Protein AF-A0A435EXI6-F1 (afdb_monomer)

Secondary structure (DSSP, 8-state):
-PPPTTHHHHHHHHTPPPP-HHHHHHHHHHHHTSSS-TTTTTHHHHHHHHHHHHH--SS---SS----------GGGGGT--SS-THHHHHHHHHHHTT--

pLDDT: mean 94.18, std 5.02, range [62.22, 98.38]

Solvent-accessible surface area (backbone atoms only — not comparable to full-atom values): 6459 Å² total; per-residue (Å²): 131,84,86,56,93,63,50,66,60,52,51,50,68,75,63,61,77,78,68,32,62,66,23,17,50,53,35,52,54,51,60,73,67,42,101,62,67,84,75,72,67,50,69,56,57,54,51,46,19,52,48,3,15,74,65,62,30,63,78,55,82,85,90,76,85,81,86,86,86,87,86,81,84,65,80,68,51,81,74,65,80,46,97,65,59,85,62,51,59,58,55,49,51,52,34,45,75,70,65,75,101

Sequence (101 aa):
MPAKPFDDFRSLLTALPPADDAAAARVRALFAKADKPNESLGRIEDIAAWIAAWSGRAPPAINRPLVAIFAANHGVVRHGISPRGVAATANEVELCAAGGA

Structure (mmCIF, N/CA/C/O backbone):
data_AF-A0A435EXI6-F1
#
_entry.id   AF-A0A435EXI6-F1
#
loop_
_atom_site.group_PDB
_atom_site.id
_atom_site.type_symbol
_atom_site.label_atom_id
_atom_site.label_alt_id
_atom_site.label_comp_id
_atom_site.label_asym_id
_atom_site.label_entity_id
_atom_site.label_seq_id
_atom_site.pdbx_PDB_ins_code
_atom_site.Cartn_x
_atom_site.Cartn_y
_atom_site.Cartn_z
_atom_site.occupancy
_atom_site.B_iso_or_equiv
_atom_site.auth_seq_id
_atom_site.auth_comp_id
_atom_site.auth_asym_id
_atom_site.auth_atom_id
_atom_site.pdbx_PDB_model_num
ATOM 1 N N . MET A 1 1 ? -22.937 -27.839 -6.443 1.00 62.22 1 MET A N 1
ATOM 2 C CA . MET A 1 1 ? -22.873 -27.686 -4.970 1.00 62.22 1 MET A CA 1
ATOM 3 C C . MET A 1 1 ? -23.044 -26.208 -4.651 1.00 62.22 1 MET A C 1
ATOM 5 O O . MET A 1 1 ? -22.549 -25.417 -5.445 1.00 62.22 1 MET A O 1
ATOM 9 N N . PRO A 1 2 ? -23.746 -25.818 -3.575 1.00 73.00 2 PRO A N 1
ATOM 10 C CA . PRO A 1 2 ? -23.802 -24.414 -3.170 1.00 73.00 2 PRO A CA 1
ATOM 11 C C . PRO A 1 2 ? -22.401 -23.917 -2.777 1.00 73.00 2 PRO A C 1
ATOM 13 O O . PRO A 1 2 ? -21.604 -24.695 -2.247 1.00 73.00 2 PRO A O 1
ATOM 16 N N . ALA A 1 3 ? -22.105 -22.646 -3.061 1.00 82.12 3 ALA A N 1
ATOM 17 C CA . ALA A 1 3 ? -20.850 -22.006 -2.670 1.00 82.12 3 ALA A CA 1
ATOM 18 C C . ALA A 1 3 ? -20.695 -22.017 -1.139 1.00 82.12 3 ALA A C 1
ATOM 20 O O . ALA A 1 3 ? -21.660 -21.792 -0.403 1.00 82.12 3 ALA A O 1
ATOM 21 N N . LYS A 1 4 ? -19.487 -22.309 -0.655 1.00 92.81 4 LYS A N 1
ATOM 22 C CA . LYS A 1 4 ? -19.136 -22.286 0.769 1.00 92.81 4 LYS A CA 1
ATOM 23 C C . LYS A 1 4 ? -18.736 -20.865 1.188 1.00 92.81 4 LYS A C 1
ATOM 25 O O . LYS A 1 4 ? -18.290 -20.072 0.354 1.00 92.81 4 LYS A O 1
ATOM 30 N N . PRO A 1 5 ? -18.813 -20.532 2.491 1.00 93.81 5 PRO A N 1
ATOM 31 C CA . PRO A 1 5 ? -18.287 -19.267 2.995 1.00 93.81 5 PRO A CA 1
ATOM 32 C C . PRO A 1 5 ? -16.834 -19.037 2.557 1.00 93.81 5 PRO A C 1
ATOM 34 O O . PRO A 1 5 ? -15.993 -19.935 2.685 1.00 93.81 5 PRO A O 1
ATOM 37 N N . PHE A 1 6 ? -16.547 -17.820 2.086 1.00 94.00 6 PHE A N 1
ATOM 38 C CA . PHE A 1 6 ? -15.242 -17.351 1.595 1.00 94.00 6 PHE A CA 1
ATOM 39 C C . PHE A 1 6 ? -14.736 -17.954 0.274 1.00 94.00 6 PHE A C 1
ATOM 41 O O . PHE A 1 6 ? -13.574 -17.732 -0.068 1.00 94.00 6 PHE A O 1
ATOM 48 N N . ASP A 1 7 ? -15.556 -18.687 -0.483 1.00 93.75 7 ASP A N 1
ATOM 49 C CA . ASP A 1 7 ? -15.122 -19.228 -1.782 1.00 93.75 7 ASP A CA 1
ATOM 50 C C . ASP A 1 7 ? -14.690 -18.133 -2.769 1.00 93.75 7 ASP A C 1
ATOM 52 O O . ASP A 1 7 ? -13.733 -18.337 -3.516 1.00 93.75 7 ASP A O 1
ATOM 56 N N . ASP A 1 8 ? -15.284 -16.941 -2.691 1.00 91.56 8 ASP A N 1
ATOM 57 C CA . ASP A 1 8 ? -14.877 -15.783 -3.497 1.00 91.56 8 ASP A CA 1
ATOM 58 C C . ASP A 1 8 ? -13.442 -15.337 -3.170 1.00 91.56 8 ASP A C 1
ATOM 60 O O . ASP A 1 8 ? -12.621 -15.164 -4.069 1.00 91.56 8 ASP A O 1
ATOM 64 N N . PHE A 1 9 ? -13.090 -15.230 -1.881 1.00 93.00 9 PHE A N 1
ATOM 65 C CA . PHE A 1 9 ? -11.727 -14.882 -1.454 1.00 93.00 9 PHE A CA 1
ATOM 66 C C . PHE A 1 9 ? -10.712 -15.935 -1.885 1.00 93.00 9 PHE A C 1
ATOM 68 O O . PHE A 1 9 ? -9.633 -15.594 -2.366 1.00 93.00 9 PHE A O 1
ATOM 75 N N . ARG A 1 10 ? -11.051 -17.221 -1.734 1.00 94.00 10 ARG A N 1
ATOM 76 C CA . ARG A 1 10 ? -10.174 -18.313 -2.178 1.00 94.00 10 ARG A CA 1
ATOM 77 C C . ARG A 1 10 ? -9.952 -18.248 -3.684 1.00 94.00 10 ARG A C 1
ATOM 79 O O . ARG A 1 10 ? -8.812 -18.361 -4.122 1.00 94.00 10 ARG A O 1
ATOM 86 N N . SER A 1 11 ? -11.015 -18.001 -4.445 1.00 93.81 11 SER A N 1
ATOM 87 C CA . SER A 1 11 ? -10.950 -17.877 -5.903 1.00 93.81 11 SER A CA 1
ATOM 88 C C . SER A 1 11 ? -10.063 -16.706 -6.331 1.00 93.81 11 SER A C 1
ATOM 90 O O . SER A 1 11 ? -9.217 -16.872 -7.210 1.00 93.81 11 SER A O 1
ATOM 92 N N . LEU A 1 12 ? -10.183 -15.550 -5.664 1.00 94.00 12 LEU A N 1
ATOM 93 C CA . LEU A 1 12 ? -9.312 -14.393 -5.898 1.00 94.00 12 LEU A CA 1
ATOM 94 C C . LEU A 1 12 ? -7.841 -14.714 -5.619 1.00 94.00 12 LEU A C 1
ATOM 96 O O . LEU A 1 12 ? -6.990 -14.391 -6.441 1.00 94.00 12 LEU A O 1
ATOM 100 N N . LEU A 1 13 ? -7.538 -15.387 -4.503 1.00 93.44 13 LEU A N 1
ATOM 101 C CA . LEU A 1 13 ? -6.163 -15.751 -4.139 1.00 93.44 13 LEU A CA 1
ATOM 102 C C . LEU A 1 13 ? -5.512 -16.687 -5.164 1.00 93.44 13 LEU A C 1
ATOM 104 O O . LEU A 1 13 ? -4.319 -16.563 -5.430 1.00 93.44 13 LEU A O 1
ATOM 108 N N . THR A 1 14 ? -6.284 -17.599 -5.759 1.00 94.44 14 THR A N 1
ATOM 109 C CA . THR A 1 14 ? -5.783 -18.515 -6.798 1.00 94.44 14 THR A CA 1
ATOM 110 C C . THR A 1 14 ? -5.662 -17.876 -8.179 1.00 94.44 14 THR A C 1
ATOM 112 O O . THR A 1 14 ? -4.969 -18.417 -9.035 1.00 94.44 14 THR A O 1
ATOM 115 N N . ALA A 1 15 ? -6.333 -16.745 -8.404 1.00 92.69 15 ALA A N 1
ATOM 116 C CA . ALA A 1 15 ? -6.385 -16.047 -9.686 1.00 92.69 15 ALA A CA 1
ATOM 117 C C . ALA A 1 15 ? -5.567 -14.741 -9.695 1.00 92.69 15 ALA A C 1
ATOM 119 O O . ALA A 1 15 ? -5.720 -13.930 -10.609 1.00 92.69 15 ALA A O 1
ATOM 120 N N . LEU A 1 16 ? -4.714 -14.514 -8.687 1.00 91.50 16 LEU A N 1
ATOM 121 C CA . LEU A 1 16 ? -3.831 -13.350 -8.658 1.00 91.50 16 LEU A CA 1
ATOM 122 C C . LEU A 1 16 ? -2.898 -13.367 -9.883 1.00 91.50 16 LEU A C 1
ATOM 124 O O . LEU A 1 16 ? -2.248 -14.385 -10.135 1.00 91.50 16 LEU A O 1
ATOM 128 N N . PRO A 1 17 ? -2.806 -12.263 -10.647 1.00 91.88 17 PRO A N 1
ATOM 129 C CA . PRO A 1 17 ? -1.895 -12.198 -11.778 1.00 91.88 17 PRO A CA 1
ATOM 130 C C . PRO A 1 17 ? -0.435 -12.223 -11.293 1.00 91.88 17 PRO A C 1
ATOM 132 O O . PRO A 1 17 ? -0.138 -11.691 -10.218 1.00 91.88 17 PRO A O 1
ATOM 135 N N . PRO A 1 18 ? 0.496 -12.798 -12.074 1.00 94.69 18 PRO A N 1
ATOM 136 C CA . PRO A 1 18 ? 1.918 -12.629 -11.810 1.00 94.69 18 PRO A CA 1
ATOM 137 C C . PRO A 1 18 ? 2.334 -11.173 -12.064 1.00 94.69 18 PRO A C 1
ATOM 139 O O . PRO A 1 18 ? 1.659 -10.431 -12.780 1.00 94.69 18 PRO A O 1
ATOM 142 N N . ALA A 1 19 ? 3.475 -10.773 -11.510 1.00 97.25 19 ALA A N 1
ATOM 143 C CA . ALA A 1 19 ? 4.088 -9.494 -11.848 1.00 97.25 19 ALA A CA 1
ATOM 144 C C . ALA A 1 19 ? 4.575 -9.482 -13.316 1.00 97.25 19 ALA A C 1
ATOM 146 O O . ALA A 1 19 ? 5.030 -10.501 -13.836 1.00 97.25 19 ALA A O 1
ATOM 147 N N . ASP A 1 20 ? 4.511 -8.326 -13.985 1.00 98.19 20 ASP A N 1
ATOM 148 C CA . ASP A 1 20 ? 5.091 -8.112 -15.319 1.00 98.19 20 ASP A CA 1
ATOM 149 C C . ASP A 1 20 ? 6.595 -7.800 -15.201 1.00 98.19 20 ASP A C 1
ATOM 151 O O . ASP A 1 20 ? 7.029 -6.642 -15.157 1.00 98.19 20 ASP A O 1
ATOM 155 N N . ASP A 1 21 ? 7.416 -8.849 -15.169 1.00 98.25 21 ASP A N 1
ATOM 156 C CA . ASP A 1 21 ? 8.878 -8.718 -15.104 1.00 98.25 21 ASP A CA 1
ATOM 157 C C . ASP A 1 21 ? 9.463 -7.947 -16.300 1.00 98.25 21 ASP A C 1
ATOM 159 O O . ASP A 1 21 ? 10.493 -7.272 -16.176 1.00 98.25 21 ASP A O 1
ATOM 163 N N . ALA A 1 22 ? 8.793 -7.975 -17.458 1.00 98.31 22 ALA A N 1
ATOM 164 C CA . ALA A 1 22 ? 9.226 -7.223 -18.627 1.00 98.31 22 ALA A CA 1
ATOM 165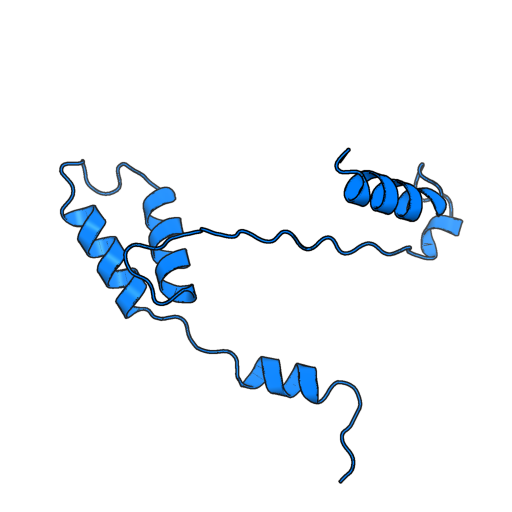 C C . ALA A 1 22 ? 9.003 -5.714 -18.434 1.00 98.31 22 ALA A C 1
ATOM 167 O O . ALA A 1 22 ? 9.848 -4.919 -18.855 1.00 98.31 22 ALA A O 1
ATOM 168 N N . ALA A 1 23 ? 7.918 -5.290 -17.777 1.00 98.38 23 ALA A N 1
ATOM 169 C CA . ALA A 1 23 ? 7.721 -3.889 -17.391 1.00 98.38 23 ALA A CA 1
ATOM 170 C C . ALA A 1 23 ? 8.807 -3.404 -16.426 1.00 98.38 23 ALA A C 1
ATOM 172 O O . ALA A 1 23 ? 9.378 -2.330 -16.642 1.00 98.38 23 ALA A O 1
ATOM 173 N N . ALA A 1 24 ? 9.152 -4.213 -15.423 1.00 98.38 24 ALA A N 1
ATOM 174 C CA . ALA A 1 24 ? 10.248 -3.905 -14.506 1.00 98.38 24 ALA A CA 1
ATOM 175 C C . ALA A 1 24 ? 11.589 -3.763 -15.249 1.00 98.38 24 ALA A C 1
ATOM 177 O O . ALA A 1 24 ? 12.324 -2.794 -15.038 1.00 98.38 24 ALA A O 1
ATOM 178 N N . ALA A 1 25 ? 11.894 -4.690 -16.164 1.00 98.12 25 ALA A N 1
ATOM 179 C CA . ALA A 1 25 ? 13.109 -4.649 -16.976 1.00 98.12 25 ALA A CA 1
ATOM 180 C C . ALA A 1 25 ? 13.173 -3.400 -17.873 1.00 98.12 25 ALA A C 1
ATOM 182 O O . ALA A 1 25 ? 14.224 -2.760 -17.957 1.00 98.12 25 ALA A O 1
ATOM 183 N N . ARG A 1 26 ? 12.048 -2.999 -18.487 1.00 98.25 26 ARG A N 1
ATOM 184 C CA . ARG A 1 26 ? 11.962 -1.755 -19.273 1.00 98.25 26 ARG A CA 1
ATOM 185 C C . ARG A 1 26 ? 12.312 -0.528 -18.427 1.00 98.25 26 ARG A C 1
ATOM 187 O O . ARG A 1 26 ? 13.068 0.318 -18.894 1.00 98.25 26 ARG A O 1
ATOM 194 N N . VAL A 1 27 ? 11.829 -0.439 -17.186 1.00 97.75 27 VAL A N 1
ATOM 195 C CA . VAL A 1 27 ? 12.163 0.676 -16.278 1.00 97.75 27 VAL A CA 1
ATOM 196 C C . VAL A 1 27 ? 13.634 0.675 -15.874 1.00 97.75 27 VAL A C 1
ATOM 198 O O . VAL A 1 27 ? 14.273 1.724 -15.940 1.00 97.75 27 VAL A O 1
ATOM 201 N N . ARG A 1 28 ? 14.206 -0.485 -15.528 1.00 96.12 28 ARG A N 1
ATOM 202 C CA . ARG A 1 28 ? 15.648 -0.589 -15.230 1.00 96.12 28 ARG A CA 1
ATOM 203 C C . ARG A 1 28 ? 16.502 -0.135 -16.417 1.00 96.12 28 ARG A C 1
ATOM 205 O O . ARG A 1 28 ? 17.457 0.615 -16.238 1.00 96.12 28 ARG A O 1
ATOM 212 N N . ALA A 1 29 ? 16.112 -0.510 -17.636 1.00 95.69 29 ALA A N 1
ATOM 213 C CA . ALA A 1 29 ? 16.786 -0.067 -18.853 1.00 95.69 29 ALA A CA 1
ATOM 214 C C . ALA A 1 29 ? 16.657 1.449 -19.099 1.00 95.69 29 ALA A C 1
ATOM 216 O O . ALA A 1 29 ? 17.579 2.049 -19.647 1.00 95.69 29 ALA A O 1
ATOM 2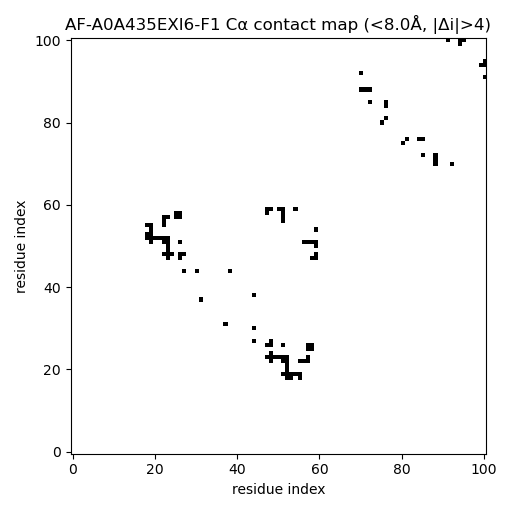17 N N . LEU A 1 30 ? 15.545 2.083 -18.701 1.00 94.62 30 LEU A N 1
ATOM 218 C CA . LEU A 1 30 ? 15.403 3.544 -18.758 1.00 94.62 30 LEU A CA 1
ATOM 219 C C . LEU A 1 30 ? 16.369 4.235 -17.788 1.00 94.62 30 LEU A C 1
ATOM 221 O O . LEU A 1 30 ? 17.047 5.176 -18.190 1.00 94.62 30 LEU A O 1
ATOM 225 N N . PHE A 1 31 ? 16.491 3.747 -16.549 1.00 95.12 31 PHE A N 1
ATOM 226 C CA . PHE A 1 31 ? 17.447 4.304 -15.587 1.00 95.12 31 PHE A CA 1
ATOM 227 C C . PHE A 1 31 ? 18.905 4.106 -16.005 1.00 95.12 31 PHE A C 1
ATOM 229 O O . PHE A 1 31 ? 19.701 5.021 -15.822 1.00 95.12 31 PHE A O 1
ATOM 236 N N . ALA A 1 32 ? 19.252 2.959 -16.592 1.00 93.00 32 ALA A N 1
ATOM 237 C CA . ALA A 1 32 ? 20.605 2.695 -17.090 1.00 93.00 32 ALA A CA 1
ATOM 238 C C . ALA A 1 32 ? 21.014 3.611 -18.263 1.00 93.00 32 ALA A C 1
ATOM 240 O O . ALA A 1 32 ? 22.200 3.790 -18.516 1.00 93.00 32 ALA A O 1
ATOM 241 N N . LYS A 1 33 ? 20.040 4.181 -18.988 1.00 93.38 33 LYS A N 1
ATOM 242 C CA . LYS A 1 33 ? 20.269 5.142 -20.082 1.00 93.38 33 LYS A CA 1
ATOM 243 C C . LYS A 1 33 ? 20.301 6.600 -19.623 1.00 93.38 33 LYS A C 1
ATOM 245 O O . LYS A 1 33 ? 20.623 7.466 -20.431 1.00 93.38 33 LYS A O 1
ATOM 250 N N . ALA A 1 34 ? 19.893 6.887 -18.389 1.00 90.25 34 ALA A N 1
ATOM 251 C CA . ALA A 1 34 ? 19.886 8.249 -17.878 1.00 90.25 34 ALA A CA 1
ATOM 252 C C . ALA A 1 34 ? 21.324 8.734 -17.659 1.00 90.25 34 ALA A C 1
ATOM 254 O O . ALA A 1 34 ? 22.179 7.955 -17.245 1.00 90.25 34 ALA A O 1
ATOM 255 N N . ASP A 1 35 ? 21.573 10.022 -17.905 1.00 91.81 35 ASP A N 1
ATOM 256 C CA . ASP A 1 35 ? 22.866 10.666 -17.647 1.00 91.81 35 ASP A CA 1
ATOM 257 C C . ASP A 1 35 ? 23.066 10.862 -16.135 1.00 91.81 35 ASP A C 1
ATOM 259 O O . ASP A 1 35 ? 22.882 11.941 -15.570 1.00 91.81 35 ASP A O 1
ATOM 263 N N . LYS A 1 36 ? 23.313 9.744 -15.453 1.00 86.19 36 LYS A N 1
ATOM 264 C CA . LYS A 1 36 ? 23.544 9.629 -14.015 1.00 86.19 36 LYS A CA 1
ATOM 265 C C . LYS A 1 36 ? 24.556 8.509 -13.763 1.00 86.19 36 LYS A C 1
ATOM 267 O O . LYS A 1 36 ? 24.584 7.540 -14.524 1.00 86.19 36 LYS A O 1
ATOM 272 N N . PRO A 1 37 ? 25.344 8.560 -12.673 1.00 87.69 37 PRO A N 1
ATOM 273 C CA . PRO A 1 37 ? 26.108 7.396 -12.244 1.00 87.69 37 PRO A CA 1
ATOM 274 C C . PRO A 1 37 ? 25.174 6.202 -12.014 1.00 87.69 37 PRO A C 1
ATOM 276 O O . PRO A 1 37 ? 24.028 6.371 -11.575 1.00 87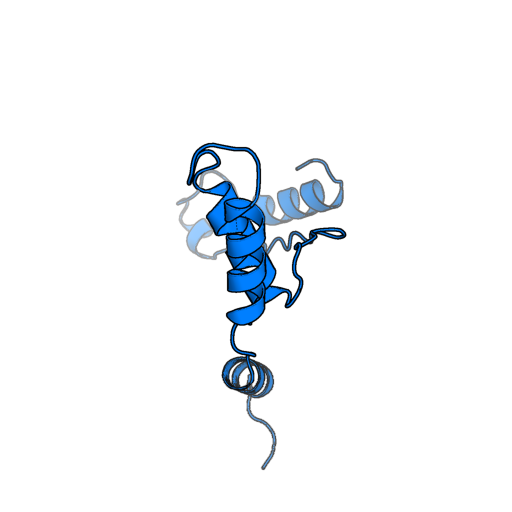.69 37 PRO A O 1
ATOM 279 N N . ASN A 1 38 ? 25.662 4.996 -12.301 1.00 83.12 38 ASN A N 1
ATOM 280 C CA . ASN A 1 38 ? 24.898 3.772 -12.072 1.00 83.12 38 ASN A CA 1
ATOM 281 C C . ASN A 1 38 ? 24.410 3.713 -10.622 1.00 83.12 38 ASN A C 1
ATOM 283 O O . ASN A 1 38 ? 25.145 4.069 -9.705 1.00 83.12 38 ASN A O 1
ATOM 287 N N . GLU A 1 39 ? 23.153 3.299 -10.448 1.00 80.62 39 GLU A N 1
ATOM 288 C CA . GLU A 1 39 ? 22.515 3.097 -9.136 1.00 80.62 39 GLU A CA 1
ATOM 289 C C . GLU A 1 39 ? 22.466 4.349 -8.233 1.00 80.62 39 GLU A C 1
ATOM 291 O O . GLU A 1 39 ? 22.160 4.261 -7.044 1.00 80.62 39 GLU A O 1
ATOM 296 N N . SER A 1 40 ? 22.714 5.544 -8.780 1.00 91.56 40 SER A N 1
ATOM 297 C CA . SER A 1 40 ? 22.782 6.790 -7.999 1.00 91.56 40 SER A CA 1
ATOM 298 C C . SER A 1 40 ? 21.471 7.215 -7.330 1.00 91.56 40 SER A C 1
ATOM 300 O O . SER A 1 40 ? 21.515 8.009 -6.391 1.00 91.56 40 SER A O 1
ATOM 302 N N . LEU A 1 41 ? 20.311 6.702 -7.761 1.00 92.19 41 LEU A N 1
ATOM 303 C CA . LEU A 1 41 ? 19.020 7.003 -7.123 1.00 92.19 41 LEU A CA 1
ATOM 304 C C . LEU A 1 41 ? 18.612 5.950 -6.075 1.00 92.19 41 LEU A C 1
ATOM 306 O O . LEU A 1 41 ? 17.556 6.080 -5.443 1.00 92.19 41 LEU A O 1
ATOM 310 N N . GLY A 1 42 ? 19.436 4.915 -5.875 1.00 91.62 42 GLY A N 1
ATOM 311 C CA . GLY A 1 42 ? 19.225 3.857 -4.890 1.00 91.62 42 GLY A CA 1
ATOM 312 C C . GLY A 1 42 ? 17.821 3.249 -4.964 1.00 91.62 42 GLY A C 1
ATOM 313 O O . GLY A 1 42 ? 17.333 2.889 -6.034 1.00 91.62 42 GLY A O 1
ATOM 314 N N . ARG A 1 43 ? 17.128 3.204 -3.816 1.00 95.69 43 ARG A N 1
ATOM 315 C CA . ARG A 1 43 ? 15.794 2.585 -3.666 1.00 95.69 43 ARG A CA 1
ATOM 316 C C . ARG A 1 43 ? 14.720 3.144 -4.601 1.00 95.69 43 ARG A C 1
ATOM 318 O O . ARG A 1 43 ? 13.700 2.486 -4.792 1.00 95.69 43 ARG A O 1
ATOM 325 N N . ILE A 1 44 ? 14.891 4.346 -5.150 1.00 95.06 44 ILE A N 1
ATOM 326 C CA . ILE A 1 44 ? 13.918 4.911 -6.093 1.00 95.06 44 ILE A CA 1
ATOM 327 C C . ILE A 1 44 ? 13.858 4.060 -7.369 1.00 95.06 44 ILE A C 1
ATOM 329 O O . ILE A 1 44 ? 12.763 3.828 -7.883 1.00 95.06 44 ILE A O 1
ATOM 333 N N . GLU A 1 45 ? 14.997 3.550 -7.848 1.00 95.19 45 GLU A N 1
ATOM 334 C CA . GLU A 1 45 ? 15.047 2.698 -9.046 1.00 95.19 45 GLU A CA 1
ATOM 335 C C . GLU A 1 45 ? 14.316 1.371 -8.793 1.00 95.19 45 GLU A C 1
ATOM 337 O O . GLU A 1 45 ? 13.515 0.931 -9.623 1.00 95.19 45 GLU A O 1
ATOM 342 N N . ASP A 1 46 ? 14.504 0.798 -7.599 1.00 95.94 46 ASP A N 1
ATOM 343 C CA . ASP A 1 46 ? 13.836 -0.433 -7.165 1.00 95.94 46 ASP A CA 1
ATOM 344 C C . ASP A 1 46 ? 12.324 -0.255 -7.030 1.00 95.94 46 ASP A C 1
ATOM 346 O O . ASP A 1 46 ? 11.551 -1.070 -7.537 1.00 95.94 46 ASP A O 1
ATOM 350 N N . ILE A 1 47 ? 11.885 0.825 -6.375 1.00 97.31 47 ILE A N 1
ATOM 351 C CA . ILE A 1 47 ? 10.462 1.122 -6.176 1.00 97.31 47 ILE A CA 1
ATOM 352 C C . ILE A 1 47 ? 9.780 1.362 -7.526 1.00 97.31 47 ILE A C 1
ATOM 354 O O . ILE A 1 47 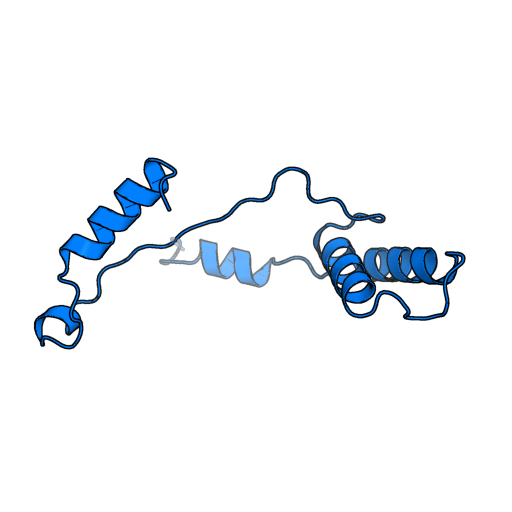? 8.695 0.835 -7.765 1.00 97.31 47 ILE A O 1
ATOM 358 N N . ALA A 1 48 ? 10.411 2.107 -8.435 1.00 97.19 48 ALA A N 1
ATOM 359 C CA . ALA A 1 48 ? 9.859 2.351 -9.763 1.00 97.19 48 ALA A CA 1
ATOM 360 C C . ALA A 1 48 ? 9.756 1.057 -10.593 1.00 97.19 48 ALA A C 1
ATOM 362 O O . ALA A 1 48 ? 8.725 0.823 -11.227 1.00 97.19 48 ALA A O 1
ATOM 363 N N . ALA A 1 49 ? 10.776 0.192 -10.560 1.00 97.75 49 ALA A N 1
ATOM 364 C CA . ALA A 1 49 ? 10.719 -1.108 -11.227 1.00 97.75 49 ALA A CA 1
ATOM 365 C C . ALA A 1 49 ? 9.632 -2.015 -10.621 1.00 97.75 49 ALA A C 1
ATOM 367 O O . ALA A 1 49 ? 8.897 -2.666 -11.363 1.00 97.75 49 ALA A O 1
ATOM 368 N N . TRP A 1 50 ? 9.481 -2.012 -9.293 1.00 97.94 50 TRP A N 1
ATOM 369 C CA . TRP A 1 50 ? 8.443 -2.768 -8.590 1.00 97.94 50 TRP A CA 1
ATOM 370 C C . TRP A 1 50 ? 7.030 -2.276 -8.939 1.00 97.94 50 TRP A C 1
ATOM 372 O O . TRP A 1 50 ? 6.171 -3.085 -9.287 1.00 97.94 50 TRP A O 1
ATOM 382 N N . ILE A 1 51 ? 6.790 -0.959 -8.944 1.00 97.88 51 ILE A N 1
ATOM 383 C CA . ILE A 1 51 ? 5.497 -0.391 -9.365 1.00 97.88 51 ILE A CA 1
ATOM 384 C C . ILE A 1 51 ? 5.209 -0.755 -10.824 1.00 97.88 51 ILE A C 1
ATOM 386 O O . ILE A 1 51 ? 4.074 -1.093 -11.158 1.00 97.88 51 ILE A O 1
ATOM 390 N N . ALA A 1 52 ? 6.207 -0.702 -11.708 1.00 98.19 52 ALA A N 1
ATOM 391 C CA . ALA A 1 52 ? 6.026 -1.076 -13.108 1.00 98.19 52 ALA A CA 1
ATOM 392 C C . ALA A 1 52 ? 5.648 -2.551 -13.271 1.00 98.19 52 ALA A C 1
ATOM 394 O O . ALA A 1 52 ? 4.761 -2.849 -14.066 1.00 98.19 52 ALA A O 1
ATOM 395 N N . ALA A 1 53 ? 6.243 -3.442 -12.473 1.00 98.25 53 ALA A N 1
ATOM 396 C CA . ALA A 1 53 ? 5.912 -4.864 -12.472 1.00 98.25 53 ALA A CA 1
ATOM 397 C C . ALA A 1 53 ? 4.436 -5.111 -12.125 1.00 98.25 53 ALA A C 1
ATOM 399 O O . ALA A 1 53 ? 3.752 -5.875 -12.798 1.00 98.25 53 ALA A O 1
ATOM 400 N N . TRP A 1 54 ? 3.920 -4.421 -11.106 1.00 96.88 54 TRP A N 1
ATOM 401 C CA . TRP A 1 54 ? 2.543 -4.618 -10.638 1.00 96.88 54 TRP A CA 1
ATOM 402 C C . TRP A 1 54 ? 1.496 -3.783 -11.379 1.00 96.88 54 TRP A C 1
ATOM 404 O O . TRP A 1 54 ? 0.314 -4.111 -11.340 1.00 96.88 54 TRP A O 1
ATOM 414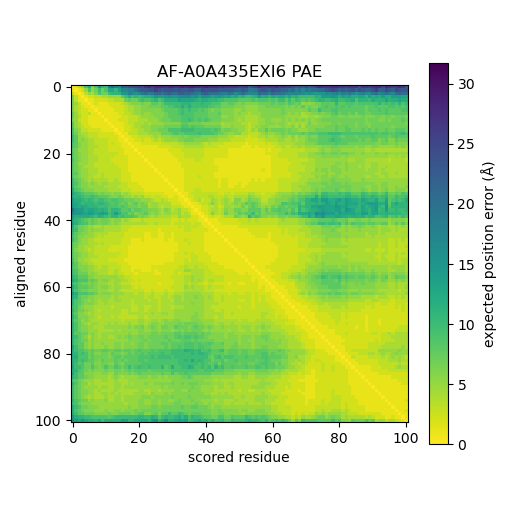 N N . SER A 1 55 ? 1.905 -2.718 -12.072 1.00 95.38 55 SER A N 1
ATOM 415 C CA . SER A 1 55 ? 1.008 -1.900 -12.904 1.00 95.38 55 SER A CA 1
ATOM 416 C C . SER A 1 55 ? 1.049 -2.255 -14.394 1.00 95.38 55 SER A C 1
ATOM 418 O O . SER A 1 55 ? 0.248 -1.716 -15.157 1.00 95.38 55 SER A O 1
ATOM 420 N N . GLY A 1 56 ? 2.000 -3.092 -14.834 1.00 96.12 56 GLY A N 1
ATOM 421 C CA . GLY A 1 56 ? 2.266 -3.383 -16.251 1.00 96.12 56 GLY A CA 1
ATOM 422 C C . GLY A 1 56 ? 2.749 -2.169 -17.062 1.00 96.12 56 GLY A C 1
ATOM 423 O O . GLY A 1 56 ? 2.841 -2.221 -18.291 1.00 96.12 56 GLY A O 1
ATOM 424 N N . ARG A 1 57 ? 3.046 -1.041 -16.403 1.00 96.06 57 ARG A N 1
ATOM 425 C CA . ARG A 1 57 ? 3.291 0.257 -17.043 1.00 96.06 57 ARG A CA 1
ATOM 426 C C . ARG A 1 57 ? 4.747 0.690 -16.881 1.00 96.06 57 ARG A C 1
ATOM 428 O O . ARG A 1 57 ? 5.242 0.831 -15.769 1.00 96.06 57 ARG A O 1
ATOM 435 N N . ALA A 1 58 ? 5.407 0.996 -17.997 1.00 96.31 58 ALA A N 1
ATOM 436 C CA . ALA A 1 58 ? 6.759 1.552 -18.029 1.00 96.31 58 ALA A CA 1
ATOM 437 C C . ALA A 1 58 ? 6.795 2.788 -18.960 1.00 96.31 58 ALA A C 1
ATOM 439 O O . ALA A 1 58 ? 6.579 2.615 -20.160 1.00 96.31 58 ALA A O 1
ATOM 440 N N . PRO A 1 59 ? 7.046 4.014 -18.452 1.00 94.62 59 PRO A N 1
ATOM 441 C CA . PRO A 1 59 ? 7.318 4.348 -17.051 1.00 94.62 59 PRO A CA 1
ATOM 442 C C . PRO A 1 59 ? 6.062 4.242 -16.160 1.00 94.62 59 PRO A C 1
ATOM 444 O O . PRO A 1 59 ? 4.953 4.530 -16.630 1.00 94.62 59 PRO A O 1
ATOM 447 N N . PRO A 1 60 ? 6.218 3.845 -14.883 1.00 96.31 60 PRO A N 1
ATOM 448 C CA . PRO A 1 60 ? 5.109 3.722 -13.941 1.00 96.31 60 PRO A CA 1
ATOM 449 C C . PRO A 1 60 ? 4.489 5.093 -13.641 1.00 96.31 60 PRO A C 1
ATOM 451 O O . PRO A 1 60 ? 5.142 6.126 -13.778 1.00 96.31 60 PRO A O 1
ATOM 454 N N . ALA A 1 61 ? 3.229 5.113 -13.201 1.00 95.12 61 ALA A N 1
ATOM 455 C CA . ALA A 1 61 ? 2.576 6.332 -12.722 1.00 95.12 61 ALA A CA 1
ATOM 456 C C . ALA A 1 61 ? 1.577 6.024 -11.603 1.00 95.12 61 ALA A C 1
ATOM 458 O O . ALA A 1 61 ? 0.816 5.061 -11.697 1.00 95.12 61 ALA A O 1
ATOM 459 N N . ILE A 1 62 ? 1.540 6.886 -10.586 1.00 94.69 62 ILE A N 1
ATOM 460 C CA . ILE A 1 62 ? 0.579 6.834 -9.481 1.00 94.69 62 ILE A CA 1
ATOM 461 C C . ILE A 1 62 ? -0.293 8.089 -9.570 1.00 94.69 62 ILE A C 1
ATOM 463 O O . ILE A 1 62 ? 0.066 9.142 -9.059 1.00 94.69 62 ILE A O 1
ATOM 467 N N . ASN A 1 63 ? -1.434 7.983 -10.252 1.00 94.56 63 ASN A N 1
ATOM 468 C CA . ASN A 1 63 ? -2.306 9.138 -10.515 1.00 94.56 63 ASN A CA 1
ATOM 469 C C . ASN A 1 63 ? -3.455 9.279 -9.506 1.00 94.56 63 ASN A C 1
ATOM 471 O O . ASN A 1 63 ? -4.020 10.357 -9.352 1.00 94.56 63 ASN A O 1
ATOM 475 N N . ARG A 1 64 ? -3.854 8.172 -8.871 1.00 95.06 64 ARG A N 1
ATOM 476 C CA . ARG A 1 64 ? -4.992 8.094 -7.944 1.00 95.06 64 ARG A CA 1
ATOM 477 C C . ARG A 1 64 ? -4.652 7.137 -6.795 1.00 95.06 64 ARG A C 1
ATOM 479 O O . ARG A 1 64 ? -5.180 6.026 -6.772 1.00 95.06 64 ARG A O 1
ATOM 486 N N . PRO A 1 65 ? -3.714 7.501 -5.904 1.00 94.94 65 PRO A N 1
ATOM 487 C CA . PRO A 1 65 ? -3.397 6.658 -4.759 1.00 94.94 65 PRO A CA 1
ATOM 488 C C . PRO A 1 65 ? -4.634 6.516 -3.864 1.00 94.94 65 PRO A C 1
ATOM 490 O O . PRO A 1 65 ? -5.371 7.478 -3.655 1.00 94.94 65 PRO A O 1
ATOM 493 N N . LEU A 1 66 ? -4.856 5.309 -3.350 1.00 95.69 66 LEU A N 1
ATOM 494 C CA . LEU A 1 66 ? -5.913 5.006 -2.392 1.00 95.69 66 LEU A CA 1
ATOM 495 C C . LEU A 1 66 ? -5.262 4.577 -1.079 1.00 95.69 66 LEU A C 1
ATOM 497 O O . LEU A 1 66 ? -4.368 3.731 -1.081 1.00 95.69 66 LEU A O 1
ATOM 501 N N . VAL A 1 67 ? -5.750 5.119 0.033 1.00 94.00 67 VAL A N 1
ATOM 502 C CA . VAL A 1 67 ? -5.432 4.634 1.378 1.00 94.00 67 VAL A CA 1
ATOM 503 C C . VAL A 1 67 ? -6.695 3.991 1.940 1.00 94.00 67 VAL A C 1
ATOM 505 O O . VAL A 1 67 ? -7.737 4.637 2.011 1.00 94.00 67 VAL A O 1
ATOM 508 N N . ALA A 1 68 ? -6.617 2.712 2.309 1.00 95.31 68 ALA A N 1
ATOM 509 C CA . ALA A 1 68 ? -7.703 1.995 2.971 1.00 95.31 68 ALA A CA 1
ATOM 510 C C . ALA A 1 68 ? -7.376 1.848 4.463 1.00 95.31 68 ALA A C 1
ATOM 512 O O . ALA A 1 68 ? -6.386 1.208 4.819 1.00 95.31 68 ALA A O 1
ATOM 513 N N . ILE A 1 69 ? -8.202 2.443 5.326 1.00 93.75 69 ILE A N 1
ATOM 514 C CA . ILE A 1 69 ? -8.053 2.381 6.784 1.00 93.75 69 ILE A CA 1
ATOM 515 C C . ILE A 1 69 ? -9.027 1.331 7.322 1.00 93.75 69 ILE A C 1
ATOM 517 O O . ILE A 1 69 ? -10.238 1.452 7.150 1.00 93.75 69 ILE A O 1
ATOM 521 N N . PHE A 1 70 ? -8.499 0.302 7.985 1.00 95.69 70 PHE A N 1
ATOM 522 C CA . PHE A 1 70 ? -9.295 -0.737 8.638 1.00 95.69 70 PHE A CA 1
ATOM 523 C C . PHE A 1 70 ? -9.316 -0.481 10.145 1.00 95.69 70 PHE A C 1
ATOM 525 O O . PHE A 1 70 ? -8.280 -0.562 10.801 1.00 95.69 70 PHE A O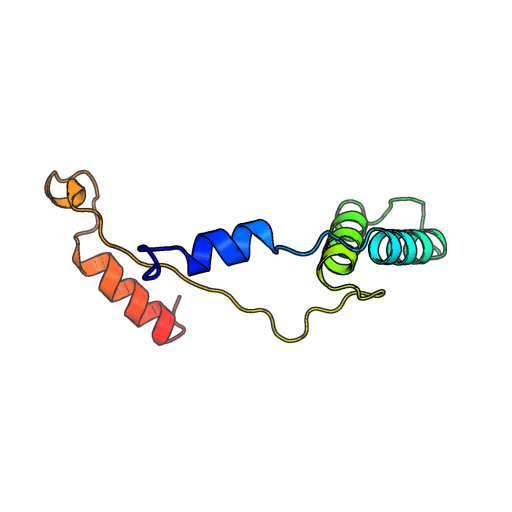 1
ATOM 532 N N . ALA A 1 71 ? -10.492 -0.179 10.694 1.00 96.56 71 ALA A N 1
ATOM 533 C CA . ALA A 1 71 ? -10.679 0.105 12.113 1.00 96.56 71 ALA A CA 1
ATOM 534 C C . ALA A 1 71 ? -11.546 -0.974 12.771 1.00 96.56 71 ALA A C 1
ATOM 536 O O . ALA A 1 71 ? -12.615 -1.322 12.270 1.00 96.56 71 ALA A O 1
ATOM 537 N N . ALA A 1 72 ? -11.089 -1.505 13.905 1.00 96.88 72 ALA A N 1
ATOM 538 C CA . ALA A 1 72 ? -11.808 -2.518 14.668 1.00 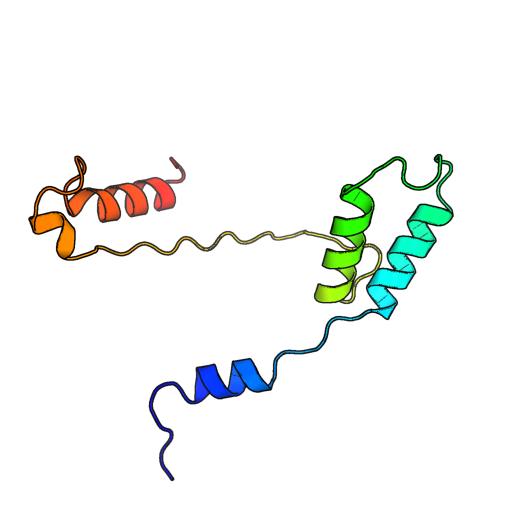96.88 72 ALA A CA 1
ATOM 539 C C . ALA A 1 72 ? -11.506 -2.396 16.163 1.00 96.88 72 ALA A C 1
ATOM 541 O O . ALA A 1 72 ? -10.432 -1.958 16.571 1.00 96.88 72 ALA A O 1
ATOM 542 N N . ASN A 1 73 ? -12.464 -2.819 16.984 1.00 97.00 73 ASN A N 1
ATOM 543 C CA . ASN A 1 73 ? -12.278 -2.939 18.423 1.00 97.00 73 ASN A CA 1
ATOM 544 C C . ASN A 1 73 ? -11.841 -4.354 18.800 1.00 97.00 73 ASN A C 1
ATOM 546 O O . ASN A 1 73 ? -12.319 -5.338 18.238 1.00 97.00 73 ASN A O 1
ATOM 550 N N . HIS A 1 74 ? -11.003 -4.451 19.830 1.00 95.94 74 HIS A N 1
ATOM 551 C CA . HIS A 1 74 ? -10.596 -5.723 20.417 1.00 95.94 74 HIS A CA 1
ATOM 552 C C . HIS A 1 74 ? -11.171 -5.864 21.829 1.00 95.94 74 HIS A C 1
ATOM 554 O O . HIS A 1 74 ? -10.991 -4.990 22.677 1.00 95.94 74 HIS A O 1
ATOM 560 N N . GLY A 1 75 ? -11.839 -6.989 22.108 1.00 94.69 75 GLY A N 1
ATOM 561 C CA . GLY A 1 75 ? -12.513 -7.222 23.395 1.00 94.69 75 GLY A CA 1
ATOM 562 C C . GLY A 1 75 ? -11.580 -7.196 24.612 1.00 94.69 75 GLY A C 1
ATOM 563 O O . GLY A 1 75 ? -12.007 -6.817 25.701 1.00 94.69 75 GLY A O 1
ATOM 564 N N . VAL A 1 76 ? -10.296 -7.511 24.411 1.00 95.69 76 VAL A N 1
ATOM 565 C CA . VAL A 1 76 ? -9.259 -7.519 25.454 1.00 95.69 76 VAL A CA 1
ATOM 566 C C . VAL A 1 76 ? -9.072 -6.156 26.140 1.00 95.69 76 VAL A C 1
ATOM 568 O O . VAL A 1 76 ? -8.642 -6.104 27.289 1.00 95.69 76 VAL A O 1
ATOM 571 N N . VAL A 1 77 ? -9.476 -5.049 25.499 1.00 95.56 77 VAL A N 1
ATOM 572 C CA . VAL A 1 77 ? -9.426 -3.693 26.082 1.00 95.56 77 VAL A CA 1
ATOM 573 C C . VAL A 1 77 ? -10.177 -3.605 27.418 1.00 95.56 77 VAL A C 1
ATOM 575 O O . VAL A 1 77 ? -9.802 -2.813 28.280 1.00 95.56 77 VAL A O 1
ATOM 578 N N . ARG A 1 78 ? -11.178 -4.466 27.651 1.00 92.94 78 ARG A N 1
ATOM 579 C CA . ARG A 1 78 ? -11.910 -4.553 28.929 1.00 92.94 78 ARG A CA 1
ATOM 580 C C . ARG A 1 78 ? -11.022 -4.889 30.133 1.00 92.94 78 ARG A C 1
ATOM 582 O O . ARG A 1 78 ? -11.431 -4.637 31.259 1.00 92.94 78 ARG A O 1
ATOM 589 N N . HIS A 1 79 ? -9.822 -5.422 29.908 1.00 95.88 79 HIS A N 1
ATOM 590 C CA . HIS A 1 79 ? -8.855 -5.746 30.957 1.00 95.88 79 HIS A CA 1
ATOM 591 C C . HIS A 1 79 ? -7.893 -4.593 31.286 1.00 95.88 79 HIS A C 1
ATOM 593 O O . HIS A 1 79 ? -6.904 -4.810 31.976 1.00 95.88 79 HIS A O 1
ATOM 599 N N . GLY A 1 80 ? -8.140 -3.377 30.783 1.00 94.62 80 GLY A N 1
ATOM 600 C CA . GLY A 1 80 ? -7.309 -2.211 31.101 1.00 94.62 80 GLY A CA 1
ATOM 601 C C . GLY A 1 80 ? -5.919 -2.231 30.456 1.00 94.62 80 GLY A C 1
ATOM 602 O O . GLY A 1 80 ? -5.033 -1.513 30.902 1.00 94.62 80 GLY A O 1
ATOM 603 N N . ILE A 1 81 ? -5.718 -3.026 29.396 1.00 95.81 81 ILE A N 1
ATOM 604 C CA . ILE A 1 81 ? -4.427 -3.135 28.687 1.00 95.81 81 ILE A CA 1
ATOM 605 C C . ILE A 1 81 ? -4.093 -1.916 27.808 1.00 95.81 81 ILE A C 1
ATOM 607 O O . ILE A 1 81 ? -3.021 -1.852 27.216 1.00 95.81 81 ILE A O 1
ATOM 611 N N . SER A 1 82 ? -5.036 -0.982 27.666 1.00 94.56 82 SER A N 1
ATOM 612 C CA . SER A 1 82 ? -4.911 0.222 26.850 1.00 94.56 82 SER A CA 1
ATOM 613 C C . SER A 1 82 ? -5.363 1.433 27.666 1.00 94.56 82 SER A C 1
ATOM 615 O O . SER A 1 82 ? -6.421 1.366 28.296 1.00 94.56 82 SER A O 1
ATOM 617 N N . PRO A 1 83 ? -4.631 2.561 27.607 1.00 94.31 83 PRO A N 1
ATOM 618 C CA . PRO A 1 83 ? -5.075 3.819 28.202 1.00 94.31 83 PRO A CA 1
ATOM 619 C C . PRO A 1 83 ? -6.245 4.452 27.429 1.00 94.31 83 PRO A C 1
ATOM 621 O O . PRO A 1 83 ? -6.943 5.315 27.956 1.00 94.31 83 PRO A O 1
ATOM 624 N N . ARG A 1 84 ? -6.479 4.038 26.175 1.00 93.31 84 ARG A N 1
ATOM 625 C CA . ARG A 1 84 ? -7.617 4.478 25.359 1.00 93.31 84 ARG A CA 1
ATOM 626 C C . ARG A 1 84 ? -8.781 3.502 25.527 1.00 93.31 84 ARG A C 1
ATOM 628 O O . ARG A 1 84 ? -8.614 2.300 25.308 1.00 93.31 84 ARG A O 1
ATOM 635 N N . GLY A 1 85 ? -9.952 4.025 25.890 1.00 93.12 85 GLY A N 1
ATOM 636 C CA . GLY A 1 85 ? -11.190 3.247 25.985 1.00 93.12 85 GLY A CA 1
ATOM 637 C C . GLY A 1 85 ? -11.731 2.805 24.618 1.00 93.12 85 GLY A C 1
ATOM 638 O O . GLY A 1 85 ? -11.319 3.314 23.580 1.00 93.12 85 GLY A O 1
ATOM 639 N N . VAL A 1 86 ? -12.708 1.890 24.616 1.00 95.38 86 VAL A N 1
ATOM 640 C CA . VAL A 1 86 ? -13.281 1.271 23.395 1.00 95.38 86 VAL A CA 1
ATOM 641 C C . VAL A 1 86 ? -13.891 2.271 22.398 1.00 95.38 86 VAL A C 1
ATOM 643 O O . VAL A 1 86 ? -13.928 2.014 21.198 1.00 95.38 86 VAL A O 1
ATOM 646 N N . ALA A 1 87 ? -14.347 3.432 22.878 1.00 95.38 87 ALA A N 1
ATOM 647 C CA . ALA A 1 87 ? -14.895 4.492 22.033 1.00 95.38 87 ALA A CA 1
ATOM 648 C C . ALA A 1 87 ? -13.824 5.182 21.168 1.00 95.38 87 ALA A C 1
ATOM 650 O O . ALA A 1 87 ? -14.158 5.784 20.153 1.00 95.38 87 ALA A O 1
ATOM 651 N N . ALA A 1 88 ? -12.541 5.072 21.531 1.00 95.94 88 ALA A N 1
ATOM 652 C CA . ALA A 1 88 ? -11.459 5.739 20.817 1.00 95.94 88 ALA A CA 1
ATOM 653 C C . ALA A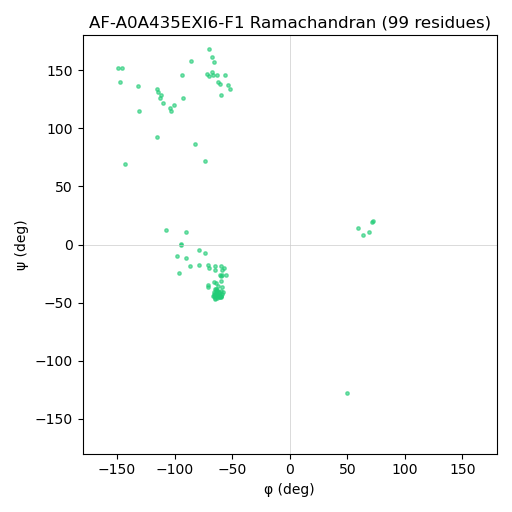 1 88 ? -11.383 5.333 19.340 1.00 95.94 88 ALA A C 1
ATOM 655 O O . ALA A 1 88 ? -11.128 6.189 18.504 1.00 95.94 88 ALA A O 1
ATOM 656 N N . THR A 1 89 ? -11.659 4.068 19.014 1.00 97.19 89 THR A N 1
ATOM 657 C CA . THR A 1 89 ? -11.680 3.593 17.624 1.00 97.19 89 THR A CA 1
ATOM 658 C C . THR A 1 89 ? -12.740 4.320 16.800 1.00 97.19 89 THR A C 1
ATOM 660 O O . THR A 1 89 ? -12.444 4.762 15.698 1.00 97.19 89 THR A O 1
ATOM 663 N N . ALA A 1 90 ? -13.956 4.485 17.334 1.00 97.31 90 ALA A N 1
ATOM 664 C CA . ALA A 1 90 ? -15.016 5.214 16.638 1.00 97.31 90 ALA A CA 1
ATOM 665 C C . ALA A 1 90 ? -14.649 6.696 16.479 1.00 97.31 90 ALA A C 1
ATOM 667 O O . ALA A 1 90 ? -14.780 7.240 15.391 1.00 97.31 90 ALA A O 1
ATOM 668 N N . ASN A 1 91 ? -14.099 7.315 17.528 1.00 97.00 91 ASN A N 1
ATOM 669 C CA . ASN A 1 91 ? -13.666 8.711 17.475 1.00 97.00 91 ASN A CA 1
ATOM 670 C C . ASN A 1 91 ? -12.596 8.952 16.395 1.00 97.00 91 ASN A C 1
ATOM 672 O O . ASN A 1 91 ? -12.659 9.962 15.7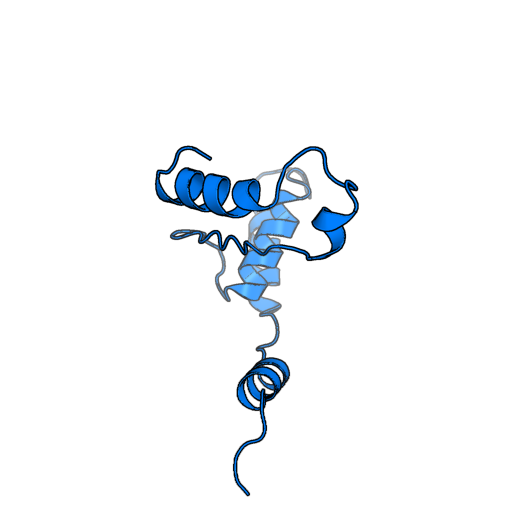05 1.00 97.00 91 ASN A O 1
ATOM 676 N N . GLU A 1 92 ? -11.636 8.035 16.228 1.00 97.19 92 GLU A N 1
ATOM 677 C CA . GLU A 1 92 ? -10.618 8.162 15.174 1.00 97.19 92 GLU A CA 1
ATOM 678 C C . GLU A 1 92 ? -11.186 7.929 13.778 1.00 97.19 92 GLU A C 1
ATOM 680 O O . GLU A 1 92 ? -10.771 8.589 12.832 1.00 97.19 92 GLU A O 1
ATOM 685 N N . VAL A 1 93 ? -12.159 7.027 13.629 1.00 97.56 93 VAL A N 1
ATOM 686 C CA . VAL A 1 93 ? -12.851 6.851 12.345 1.00 97.56 93 VAL A CA 1
ATOM 687 C C . VAL A 1 93 ? -13.562 8.142 11.940 1.00 97.56 93 VAL A C 1
ATOM 689 O O . VAL A 1 93 ? -13.429 8.561 10.792 1.00 97.56 93 VAL A O 1
ATOM 692 N N . GLU A 1 94 ? -14.252 8.800 12.874 1.00 97.75 94 GLU A N 1
ATOM 693 C CA . GLU A 1 94 ? -14.890 10.098 12.619 1.00 97.75 94 GLU A CA 1
ATOM 694 C C . GLU A 1 94 ? -13.859 11.187 12.288 1.00 97.75 94 GLU A C 1
ATOM 696 O O . GLU A 1 94 ? -14.067 11.978 11.369 1.00 97.75 94 GLU A O 1
ATOM 701 N N . LEU A 1 95 ? -12.712 11.202 12.976 1.00 97.25 95 LEU A N 1
ATOM 702 C CA . LEU A 1 95 ? -11.643 12.161 12.694 1.00 97.25 95 LEU A CA 1
ATOM 703 C C . LEU A 1 95 ? -11.036 11.955 11.295 1.00 97.25 95 LEU A C 1
ATOM 705 O O . LEU A 1 95 ? -10.879 12.927 10.553 1.00 97.25 95 LEU A O 1
ATOM 709 N N . CYS A 1 96 ? -10.765 10.705 10.903 1.00 96.75 96 CYS A N 1
ATOM 710 C CA . CYS A 1 96 ? -10.329 10.343 9.550 1.00 96.75 96 CYS A CA 1
ATOM 711 C C . CYS A 1 96 ? -11.371 10.746 8.496 1.00 96.75 96 CYS A C 1
ATOM 713 O O . CYS A 1 96 ? -11.018 11.317 7.465 1.00 96.75 96 CYS A O 1
ATOM 715 N N . ALA A 1 97 ? -12.658 10.480 8.748 1.00 95.62 97 ALA A N 1
ATOM 716 C CA . ALA A 1 97 ? -13.745 10.836 7.834 1.00 95.62 97 ALA A CA 1
ATOM 717 C C . ALA A 1 97 ? -13.885 12.358 7.657 1.00 95.62 97 ALA A C 1
ATOM 719 O O . ALA A 1 97 ? -14.203 12.827 6.564 1.00 95.62 97 ALA A O 1
ATOM 720 N N . ALA A 1 98 ? -13.594 13.126 8.708 1.00 97.25 98 ALA A N 1
ATOM 721 C CA . ALA A 1 98 ? -13.547 14.583 8.673 1.00 97.25 98 ALA A CA 1
ATOM 722 C C . ALA A 1 98 ? -12.249 15.153 8.058 1.00 97.25 98 ALA A C 1
ATOM 724 O O . ALA A 1 98 ? -12.140 16.369 7.902 1.00 97.25 98 ALA A O 1
ATOM 725 N N . GLY A 1 99 ? -11.267 14.310 7.712 1.00 95.12 99 GLY A N 1
ATOM 726 C CA . GLY A 1 99 ? -9.967 14.731 7.176 1.00 95.12 99 GLY A CA 1
ATOM 727 C C . GLY A 1 99 ? -9.036 15.374 8.211 1.00 95.12 99 GLY A C 1
ATOM 728 O O . GLY A 1 99 ? -8.140 16.129 7.838 1.00 95.12 99 GLY A O 1
ATOM 729 N N . GLY A 1 100 ? -9.270 15.125 9.502 1.00 94.88 100 GLY A N 1
ATOM 730 C CA . GLY A 1 100 ? -8.479 15.677 10.607 1.00 94.88 100 GLY A CA 1
ATOM 731 C C . GLY A 1 100 ? -7.353 14.768 11.111 1.00 94.88 100 GLY A C 1
ATOM 732 O O . GLY A 1 100 ? -6.667 15.151 12.059 1.00 94.88 100 GLY A O 1
ATOM 733 N N . ALA A 1 101 ? -7.187 13.586 10.511 1.00 87.81 101 ALA A N 1
ATOM 734 C CA . ALA A 1 101 ? -6.170 12.583 10.829 1.00 87.81 101 ALA A CA 1
ATOM 735 C C . ALA A 1 101 ? -5.397 12.153 9.576 1.00 87.81 101 ALA A C 1
ATOM 737 O O . ALA A 1 101 ? -5.973 12.249 8.466 1.00 87.81 101 ALA A O 1
#

Mean predicted aligned error: 5.19 Å

Foldseek 3Di:
DDDDPCPVVVVCVVPDDFFQQVQLVLLQVVQVPDPDPPCPVPCVNVVQSRQCRRVVDVRHDDPDDDDDDDFDFDPCVVVVPDPDDRCVSVVVVVCVVVVND

Radius of gyration: 21.76 Å; Cα contacts (8 Å, |Δi|>4): 58; chains: 1; bounding box: 50×43×51 Å

Nearest PDB structures (foldseek):
  4hdm-assembly1_A  TM=8.903E-01  e=1.517E-01  Sporomusa ovata
  6b5f-assembly1_A  TM=7.792E-01  e=8.857E-02  Yersinia enterocolitica subsp. enterocolitica 8081
  1jh8-assembly1_A  TM=9.252E-01  e=1.985E-01  Salmonella enterica
  6b5f-assembly1_B  TM=7.577E-01  e=1.084E-01  Yersinia enterocolitica subsp. enterocolitica 8081
  4hdr-assembly1_A  TM=8.835E-01  e=1.141E+00  Sporomusa ovata